Protein AF-A0A926BC29-F1 (afdb_monomer_lite)

Secondary structure (DSSP, 8-state):
--HHHHHHHHHHHHHHHHH-TT--SSB-TT--BHHHHHHHHTS-HHHHHHHHHHHHHHHHHHHHHHHT-TT-

Foldseek 3Di:
DDPVVVVVVVVVVVVVCVVCVPCPDDADPVRDHVVVVVVCVPDDPVVNVVVVVVVVVVVVVVVVCVVPPPVD

Sequence (72 aa):
MTAEEQKAAEEEIIRFQQENPDYWGDQDENGIDITRLRENLSLTPTQRLRKMDAGRNAIHWMRNVRANNPLR

Radius of gyration: 17.79 Å; chains: 1; bounding box: 42×40×27 Å

pLDDT: mean 81.05, std 7.99, range [55.12, 94.06]

Structure (mmCIF, N/CA/C/O backbone):
data_AF-A0A926BC29-F1
#
_entry.id   AF-A0A926BC29-F1
#
loop_
_atom_site.group_PDB
_atom_site.id
_atom_site.type_symbol
_atom_site.label_atom_id
_atom_site.label_alt_id
_atom_site.label_comp_id
_atom_site.label_asym_id
_atom_site.label_entity_id
_atom_site.label_seq_id
_atom_site.pdbx_PDB_ins_code
_atom_site.Cartn_x
_atom_site.Cartn_y
_atom_site.Cartn_z
_atom_site.occupancy
_atom_site.B_iso_or_equiv
_atom_site.auth_seq_id
_atom_site.auth_comp_id
_atom_site.auth_asym_id
_atom_site.auth_atom_id
_atom_site.pdbx_PDB_model_num
ATOM 1 N N . MET A 1 1 ? -4.352 -24.942 9.379 1.00 60.34 1 MET A N 1
ATOM 2 C CA . MET A 1 1 ? -3.510 -24.750 8.193 1.00 60.34 1 MET A CA 1
ATOM 3 C C . MET A 1 1 ? -2.105 -25.190 8.562 1.00 60.34 1 MET A C 1
ATOM 5 O O . MET A 1 1 ? -1.566 -24.664 9.533 1.00 60.34 1 MET A O 1
ATOM 9 N N . THR A 1 2 ? -1.591 -26.229 7.916 1.00 88.12 2 THR A N 1
ATOM 10 C CA . THR A 1 2 ? -0.262 -26.803 8.175 1.00 88.12 2 THR A CA 1
ATOM 11 C C . THR A 1 2 ? 0.817 -26.029 7.406 1.00 88.12 2 THR A C 1
ATOM 13 O O . THR A 1 2 ? 0.516 -25.285 6.473 1.00 88.12 2 THR A O 1
ATOM 16 N N . ALA A 1 3 ? 2.088 -26.182 7.790 1.00 81.00 3 ALA A N 1
ATOM 17 C CA . ALA A 1 3 ? 3.200 -25.521 7.098 1.00 81.00 3 ALA A CA 1
ATOM 18 C C . ALA A 1 3 ? 3.334 -25.968 5.626 1.00 81.00 3 ALA A C 1
ATOM 20 O O . ALA A 1 3 ? 3.757 -25.191 4.775 1.00 81.00 3 ALA A O 1
ATOM 21 N N . GLU A 1 4 ? 2.934 -27.205 5.316 1.00 82.25 4 GLU A N 1
ATOM 22 C CA . GLU A 1 4 ? 2.902 -27.735 3.948 1.00 82.25 4 GLU A CA 1
ATOM 23 C C . GLU A 1 4 ? 1.781 -27.101 3.116 1.00 82.25 4 GLU A C 1
ATOM 25 O O . GLU A 1 4 ? 2.006 -26.738 1.964 1.00 82.25 4 GLU A O 1
ATOM 30 N N . GLU A 1 5 ? 0.606 -26.883 3.714 1.00 79.88 5 GLU A N 1
ATOM 31 C CA . GLU A 1 5 ? -0.511 -26.183 3.067 1.00 79.88 5 GLU A CA 1
ATOM 32 C C . GLU A 1 5 ? -0.170 -24.715 2.766 1.00 79.88 5 GLU A C 1
ATOM 34 O O . GLU A 1 5 ? -0.521 -24.207 1.703 1.00 79.88 5 GLU A O 1
ATOM 39 N N . GLN A 1 6 ? 0.553 -24.035 3.665 1.00 74.69 6 GLN A N 1
ATOM 40 C CA . GLN A 1 6 ? 1.026 -22.666 3.424 1.00 74.69 6 GLN A CA 1
ATOM 41 C C . GLN A 1 6 ? 2.037 -22.600 2.280 1.00 74.69 6 GLN A C 1
ATOM 43 O O . GLN A 1 6 ? 1.907 -21.754 1.398 1.00 74.69 6 GLN A O 1
ATOM 48 N N . LYS A 1 7 ? 3.008 -23.517 2.262 1.00 84.19 7 LYS A N 1
ATOM 49 C CA . LYS A 1 7 ? 4.032 -23.558 1.216 1.00 84.19 7 LYS A CA 1
ATOM 50 C C . LYS A 1 7 ? 3.429 -23.833 -0.166 1.00 84.19 7 LYS A C 1
ATOM 52 O O . LYS A 1 7 ? 3.813 -23.188 -1.136 1.00 84.19 7 LYS A O 1
ATOM 57 N N . ALA A 1 8 ? 2.457 -24.742 -0.252 1.00 87.56 8 ALA A N 1
ATOM 58 C CA . ALA A 1 8 ? 1.756 -25.029 -1.502 1.00 87.56 8 ALA A CA 1
ATOM 59 C C . ALA A 1 8 ? 0.977 -23.808 -2.027 1.00 87.56 8 ALA A C 1
ATOM 61 O O . ALA A 1 8 ? 1.017 -23.521 -3.223 1.00 87.56 8 ALA A O 1
ATOM 62 N N . ALA A 1 9 ? 0.323 -23.055 -1.134 1.00 77.94 9 ALA A N 1
ATOM 63 C CA . ALA A 1 9 ? -0.376 -21.823 -1.498 1.00 77.94 9 ALA A CA 1
ATOM 64 C C . ALA A 1 9 ? 0.589 -20.723 -1.981 1.00 77.94 9 ALA A C 1
ATOM 66 O O . ALA A 1 9 ? 0.300 -20.020 -2.948 1.00 77.94 9 ALA A O 1
ATOM 67 N N . GLU A 1 10 ? 1.755 -20.586 -1.347 1.00 77.81 10 GLU A N 1
ATOM 68 C CA . GLU A 1 10 ? 2.792 -19.641 -1.778 1.00 77.81 10 GLU A CA 1
ATOM 69 C C . GLU A 1 10 ? 3.362 -19.998 -3.160 1.00 77.81 10 GLU A C 1
ATOM 71 O O . GLU A 1 10 ? 3.490 -19.122 -4.017 1.00 77.81 10 GLU A O 1
ATOM 76 N N . GLU A 1 11 ? 3.656 -21.278 -3.412 1.00 86.94 11 GLU A N 1
ATOM 77 C CA . GLU A 1 11 ? 4.147 -21.757 -4.714 1.00 86.94 11 GLU A CA 1
ATOM 78 C C . GLU A 1 11 ? 3.126 -21.523 -5.840 1.00 86.94 11 GLU A C 1
ATOM 80 O O . GLU A 1 11 ? 3.497 -21.169 -6.963 1.00 86.94 11 GLU A O 1
ATOM 85 N N . GLU A 1 12 ? 1.834 -21.670 -5.547 1.00 84.12 12 GLU A N 1
ATOM 86 C CA . GLU A 1 12 ? 0.752 -21.382 -6.488 1.00 84.12 12 GLU A CA 1
ATOM 87 C C . GLU A 1 12 ? 0.645 -19.888 -6.825 1.00 84.12 12 GLU A C 1
ATOM 89 O O . GLU A 1 12 ? 0.537 -19.535 -8.002 1.00 84.12 12 GLU A O 1
ATOM 94 N N . ILE A 1 13 ? 0.756 -19.007 -5.827 1.00 78.75 13 ILE A N 1
ATOM 95 C CA . ILE A 1 13 ? 0.752 -17.550 -6.033 1.00 78.75 13 ILE A CA 1
ATOM 96 C C . ILE A 1 13 ? 1.944 -17.116 -6.892 1.00 78.75 13 ILE A C 1
ATOM 98 O O . ILE A 1 13 ? 1.785 -16.312 -7.813 1.00 78.75 13 ILE A O 1
ATOM 102 N N . ILE A 1 14 ? 3.135 -17.655 -6.616 1.00 81.38 14 ILE A N 1
ATOM 103 C CA . ILE A 1 14 ? 4.351 -17.338 -7.376 1.00 81.38 14 ILE A CA 1
ATOM 104 C C . ILE A 1 14 ? 4.198 -17.774 -8.835 1.00 81.38 14 ILE A C 1
ATOM 106 O O . ILE A 1 14 ? 4.499 -16.994 -9.739 1.00 81.38 14 ILE A O 1
ATOM 110 N N . ARG A 1 15 ? 3.701 -18.994 -9.076 1.00 85.38 15 ARG A N 1
ATOM 111 C CA . ARG A 1 15 ? 3.450 -19.498 -10.433 1.00 85.38 15 ARG A CA 1
ATOM 112 C C . ARG A 1 15 ? 2.470 -18.597 -11.182 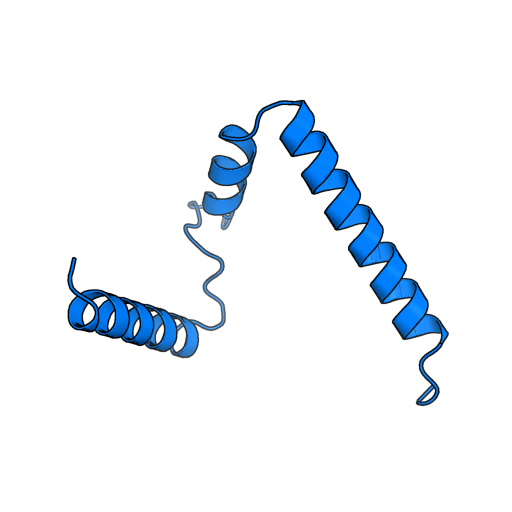1.00 85.38 15 ARG A C 1
ATOM 114 O O . ARG A 1 15 ? 2.755 -18.176 -12.299 1.00 85.38 15 ARG A O 1
ATOM 121 N N . PHE A 1 16 ? 1.364 -18.234 -10.538 1.00 79.62 16 PHE A N 1
ATOM 122 C CA . PHE A 1 16 ? 0.364 -17.346 -11.120 1.00 79.62 16 PHE A CA 1
ATOM 123 C C . PHE A 1 16 ? 0.946 -15.972 -11.503 1.00 79.62 16 PHE A C 1
ATOM 125 O O . PHE A 1 16 ? 0.657 -15.470 -12.588 1.00 79.62 16 PHE A O 1
ATOM 132 N N . GLN A 1 17 ? 1.810 -15.386 -10.667 1.00 73.38 17 GLN A N 1
ATOM 133 C CA . GLN A 1 17 ? 2.482 -14.113 -10.967 1.00 73.38 17 GLN A CA 1
ATOM 134 C C . GLN A 1 17 ? 3.491 -14.214 -12.120 1.00 73.38 17 GLN A C 1
ATOM 136 O O . GLN A 1 17 ? 3.640 -13.264 -12.884 1.00 73.38 17 GLN A O 1
ATOM 141 N N . GLN A 1 18 ? 4.184 -15.347 -12.262 1.00 77.25 18 GLN A N 1
ATOM 142 C CA . GLN A 1 18 ? 5.105 -15.575 -13.381 1.00 77.25 18 GLN A CA 1
ATOM 143 C C . GLN A 1 18 ? 4.368 -15.720 -14.716 1.00 77.25 18 GLN A C 1
ATOM 145 O O . GLN A 1 18 ? 4.847 -15.232 -15.738 1.00 77.25 18 GLN A O 1
ATOM 150 N N . GLU A 1 19 ? 3.209 -16.379 -14.705 1.00 82.62 19 GLU A N 1
ATOM 151 C CA . GLU A 1 19 ? 2.368 -16.580 -15.890 1.00 82.62 19 GLU A CA 1
ATOM 152 C C . GLU A 1 19 ? 1.587 -15.318 -16.276 1.00 82.62 19 GLU A C 1
ATOM 154 O O . GLU A 1 19 ? 1.255 -15.132 -17.446 1.00 82.62 19 GLU A O 1
ATOM 159 N N . ASN A 1 20 ? 1.334 -14.428 -15.313 1.00 76.56 20 ASN A N 1
ATOM 160 C CA . ASN A 1 20 ? 0.568 -13.203 -15.513 1.00 76.56 20 ASN A CA 1
ATOM 161 C C . ASN A 1 20 ? 1.367 -11.977 -15.028 1.00 76.56 20 ASN A C 1
ATOM 163 O O . ASN A 1 20 ? 1.006 -11.359 -14.024 1.00 76.56 20 ASN A O 1
ATOM 167 N N . PRO A 1 21 ? 2.451 -11.598 -15.731 1.00 71.69 21 PRO A N 1
ATOM 168 C CA . PRO A 1 21 ? 3.330 -10.500 -15.316 1.00 71.69 21 PRO A CA 1
ATOM 169 C C . PRO A 1 21 ? 2.630 -9.133 -15.300 1.00 71.69 21 PRO A C 1
ATOM 171 O O . PRO A 1 21 ? 3.048 -8.238 -14.569 1.00 71.69 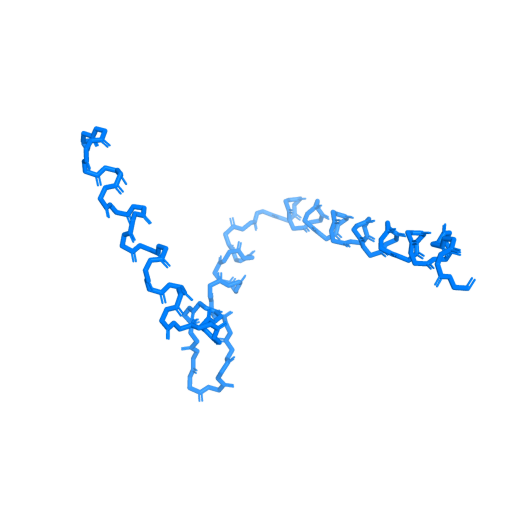21 PRO A O 1
ATOM 174 N N . ASP A 1 22 ? 1.546 -8.993 -16.065 1.00 70.75 22 ASP A N 1
ATOM 175 C CA . ASP A 1 22 ? 0.713 -7.789 -16.116 1.00 70.75 22 ASP A CA 1
ATOM 176 C C . ASP A 1 22 ? -0.515 -7.875 -15.192 1.00 70.75 22 ASP A C 1
ATOM 178 O O . ASP A 1 22 ? -1.402 -7.022 -15.250 1.00 70.75 22 ASP A O 1
ATOM 182 N N . TYR A 1 23 ? -0.609 -8.902 -14.341 1.00 68.62 23 TYR A N 1
ATOM 183 C CA . TYR A 1 23 ? -1.703 -9.021 -13.383 1.00 68.62 23 TYR A CA 1
ATOM 184 C C . TYR A 1 23 ? -1.470 -8.109 -12.181 1.00 68.62 23 TYR A C 1
ATOM 186 O O . TYR A 1 23 ? -0.694 -8.406 -11.271 1.00 68.62 23 TYR A O 1
ATOM 194 N N . TRP A 1 24 ? -2.198 -6.997 -12.155 1.00 65.06 24 TRP A N 1
ATOM 195 C CA . TRP A 1 24 ? -2.118 -5.982 -11.106 1.00 65.06 24 TRP A CA 1
ATOM 196 C C . TRP A 1 24 ? -3.235 -6.111 -10.057 1.00 65.06 24 TRP A C 1
ATOM 198 O O . TRP A 1 24 ? -3.734 -5.102 -9.573 1.00 65.06 24 TRP A O 1
ATOM 208 N N . GLY A 1 25 ? -3.623 -7.336 -9.684 1.00 69.75 25 GLY A N 1
ATOM 209 C CA . GLY A 1 25 ? -4.676 -7.596 -8.689 1.00 69.75 25 GLY A CA 1
ATOM 210 C C . GLY A 1 25 ? -6.078 -7.750 -9.289 1.00 69.75 25 GLY A C 1
ATOM 211 O O . GLY A 1 25 ? -6.230 -7.870 -10.502 1.00 69.75 25 GLY A O 1
ATOM 212 N N . ASP A 1 26 ? -7.105 -7.756 -8.428 1.00 77.62 26 ASP A N 1
ATOM 213 C CA . ASP A 1 26 ? -8.511 -7.775 -8.859 1.00 77.62 26 ASP A CA 1
ATOM 214 C C . ASP A 1 26 ? -8.822 -6.465 -9.589 1.00 77.62 26 ASP A C 1
ATOM 216 O O . ASP A 1 26 ? -8.939 -5.417 -8.947 1.00 77.62 26 ASP A O 1
ATOM 220 N N . GLN A 1 27 ? -8.967 -6.514 -10.910 1.00 80.12 27 GLN A N 1
ATOM 221 C CA . GLN A 1 27 ? -9.346 -5.352 -11.711 1.00 80.12 27 GLN A CA 1
ATOM 222 C C . GLN A 1 27 ? -10.846 -5.341 -12.016 1.00 80.12 27 GLN A C 1
ATOM 224 O O . GLN A 1 27 ? -11.458 -6.394 -12.203 1.00 80.12 27 GLN A O 1
ATOM 229 N N . ASP A 1 28 ? -11.448 -4.151 -12.054 1.00 80.94 28 ASP A N 1
ATOM 230 C CA . ASP A 1 28 ? -12.807 -3.978 -12.572 1.00 80.94 28 ASP A CA 1
ATOM 231 C C . ASP A 1 28 ? -12.833 -3.940 -14.112 1.00 80.94 28 ASP A C 1
ATOM 233 O O . ASP A 1 28 ? -11.807 -4.045 -14.785 1.00 80.94 28 ASP A O 1
ATOM 237 N N . GLU A 1 29 ? -14.026 -3.765 -14.684 1.00 80.38 29 GLU A N 1
ATOM 238 C CA . GLU A 1 29 ? -14.239 -3.655 -16.135 1.00 80.38 29 GLU A CA 1
ATOM 239 C C . GLU A 1 29 ? -13.500 -2.477 -16.797 1.00 80.38 29 GLU A C 1
ATOM 241 O O . GLU A 1 29 ? -13.320 -2.467 -18.014 1.00 80.38 29 GLU A O 1
ATOM 246 N N . ASN A 1 30 ? -13.040 -1.504 -16.005 1.00 81.56 30 ASN A N 1
ATOM 247 C CA . ASN A 1 30 ? -12.284 -0.339 -16.455 1.00 81.56 30 ASN A CA 1
ATOM 248 C C . ASN A 1 30 ? -10.771 -0.491 -16.208 1.00 81.56 30 ASN A C 1
ATOM 250 O O . ASN A 1 30 ? -10.016 0.452 -16.454 1.00 81.56 30 ASN A O 1
ATOM 254 N N . GLY A 1 31 ? -10.317 -1.650 -15.714 1.00 75.81 31 GLY A N 1
ATOM 255 C CA . GLY A 1 31 ? -8.914 -1.904 -15.381 1.00 75.81 31 GLY A CA 1
ATOM 256 C C . GLY A 1 31 ? -8.456 -1.244 -14.075 1.00 75.81 31 GLY A C 1
ATOM 257 O O . GLY A 1 31 ? -7.256 -1.062 -13.861 1.00 75.81 31 GLY A O 1
ATOM 258 N N . ILE A 1 32 ? -9.382 -0.841 -13.200 1.00 77.75 32 ILE A N 1
ATOM 259 C CA . ILE A 1 32 ? -9.054 -0.257 -11.896 1.00 77.75 32 ILE A CA 1
ATOM 260 C C . ILE A 1 32 ? -8.788 -1.386 -10.902 1.00 77.75 32 ILE A C 1
ATOM 262 O O . ILE A 1 32 ? -9.663 -2.209 -10.650 1.00 77.75 32 ILE A O 1
ATOM 266 N N . ASP A 1 33 ? -7.602 -1.390 -10.285 1.00 81.88 33 ASP A N 1
ATOM 267 C CA . ASP A 1 33 ? -7.252 -2.328 -9.211 1.00 81.88 33 ASP A CA 1
ATOM 268 C C . ASP A 1 33 ? -8.092 -2.054 -7.948 1.00 81.88 33 ASP A C 1
ATOM 270 O O . ASP A 1 33 ? -7.842 -1.139 -7.148 1.00 81.88 33 ASP A O 1
ATOM 274 N N . ILE A 1 34 ? -9.109 -2.889 -7.761 1.00 82.0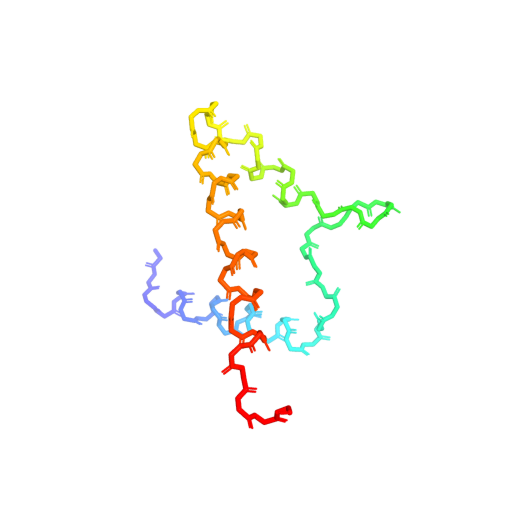6 34 ILE A N 1
ATOM 275 C CA . ILE A 1 34 ? -10.067 -2.829 -6.661 1.00 82.06 34 ILE A CA 1
ATOM 276 C C . ILE A 1 34 ? -9.408 -3.278 -5.349 1.00 82.06 34 ILE A C 1
ATOM 278 O O . ILE A 1 34 ? -9.842 -2.877 -4.265 1.00 82.06 34 ILE A O 1
ATOM 282 N N . THR A 1 35 ? -8.328 -4.062 -5.411 1.00 81.81 35 THR A N 1
ATOM 283 C CA . THR A 1 35 ? -7.568 -4.521 -4.238 1.00 81.81 35 THR A CA 1
ATOM 284 C C . THR A 1 35 ? -7.062 -3.326 -3.442 1.00 81.81 35 THR A C 1
ATOM 286 O O . THR A 1 35 ? -7.249 -3.248 -2.226 1.00 81.81 35 THR A O 1
ATOM 289 N N . ARG A 1 36 ? -6.502 -2.328 -4.134 1.00 74.31 36 ARG A N 1
ATOM 290 C CA . ARG A 1 36 ? -5.998 -1.088 -3.525 1.00 74.31 36 ARG A CA 1
ATOM 291 C C . ARG A 1 36 ? -7.108 -0.217 -2.958 1.00 74.31 36 ARG A C 1
ATOM 293 O O . ARG A 1 36 ? -6.920 0.414 -1.915 1.00 74.31 36 ARG A O 1
ATOM 300 N N . LEU A 1 37 ? -8.267 -0.190 -3.614 1.00 78.62 37 LEU A N 1
ATOM 301 C CA . LEU A 1 37 ? -9.441 0.526 -3.113 1.00 78.62 37 LEU A CA 1
ATOM 302 C C . LEU A 1 37 ? -9.948 -0.102 -1.812 1.00 78.62 37 LEU A C 1
ATOM 304 O O . LEU A 1 37 ? -10.117 0.607 -0.819 1.00 78.62 37 LEU A O 1
ATOM 308 N N . ARG A 1 38 ? -10.111 -1.429 -1.784 1.00 82.50 38 ARG A N 1
ATOM 309 C CA . ARG A 1 38 ? -10.503 -2.184 -0.584 1.00 82.50 38 ARG A CA 1
ATOM 310 C C . ARG A 1 38 ? -9.500 -1.989 0.549 1.00 82.50 38 ARG A C 1
ATOM 312 O O . ARG A 1 38 ? -9.901 -1.694 1.673 1.00 82.50 38 ARG A O 1
ATOM 319 N N . GLU A 1 39 ? -8.207 -2.083 0.240 1.00 83.44 39 GLU A N 1
ATOM 320 C CA . GLU A 1 39 ? -7.129 -1.856 1.202 1.00 83.44 39 GLU A CA 1
ATOM 321 C C . GLU A 1 39 ? -7.214 -0.449 1.807 1.00 83.44 39 GLU A C 1
ATOM 323 O O . GLU A 1 39 ? -7.071 -0.292 3.008 1.00 83.44 39 GLU A O 1
ATOM 328 N N . ASN A 1 40 ? -7.488 0.591 1.016 1.00 81.31 40 ASN A N 1
ATOM 329 C CA . ASN A 1 40 ? -7.604 1.954 1.542 1.00 81.31 40 ASN A CA 1
ATOM 330 C C . ASN A 1 40 ? -8.897 2.187 2.339 1.00 81.31 40 ASN A C 1
ATOM 332 O O . ASN A 1 40 ? -8.896 2.965 3.302 1.00 81.31 40 ASN A O 1
ATOM 336 N N . LEU A 1 41 ? -9.995 1.526 1.962 1.00 84.50 41 LEU A N 1
ATOM 337 C CA . LEU A 1 41 ? -11.273 1.616 2.668 1.00 84.50 41 LEU A CA 1
ATOM 338 C C . LEU A 1 41 ? -11.219 0.975 4.059 1.00 84.50 41 LEU A C 1
ATOM 340 O O . LEU A 1 41 ? -11.860 1.501 4.966 1.00 84.50 41 LEU A O 1
ATOM 344 N N . SER A 1 42 ? -10.416 -0.075 4.256 1.00 89.38 42 SER A N 1
ATOM 345 C CA . SER A 1 42 ? -10.248 -0.736 5.560 1.00 89.38 42 SER A CA 1
ATOM 346 C C . SER A 1 42 ? -9.368 0.039 6.553 1.00 89.38 42 SER A C 1
ATOM 348 O O . SER A 1 42 ? -9.349 -0.281 7.741 1.00 89.38 42 SER A O 1
ATOM 350 N N . LEU A 1 43 ? -8.659 1.078 6.101 1.00 90.19 43 LEU A N 1
ATOM 351 C CA . LEU A 1 43 ? -7.802 1.896 6.959 1.00 90.19 43 LEU A CA 1
ATOM 352 C C . LEU A 1 43 ? -8.592 2.971 7.709 1.00 90.19 43 LEU A C 1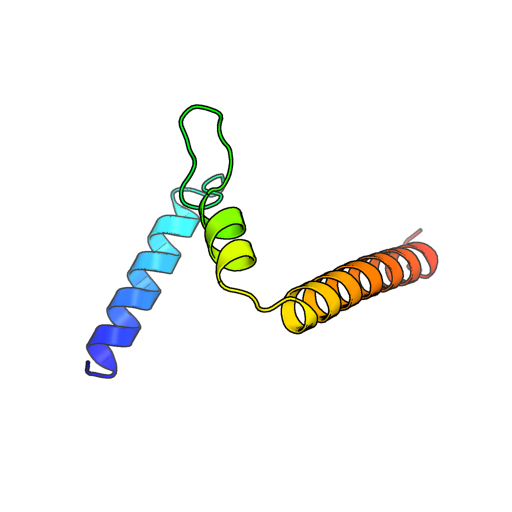
ATOM 354 O O . LEU A 1 43 ? -9.397 3.707 7.132 1.00 90.19 43 LEU A O 1
ATOM 358 N N . THR A 1 44 ? -8.247 3.149 8.984 1.00 94.06 44 THR A N 1
ATOM 359 C CA . THR A 1 44 ? -8.650 4.319 9.777 1.00 94.06 44 THR A CA 1
ATOM 360 C C . THR A 1 44 ? -8.035 5.610 9.215 1.00 94.06 44 THR A C 1
ATOM 362 O O . THR A 1 44 ? -6.997 5.560 8.541 1.00 94.06 44 THR A O 1
ATOM 365 N N . PRO A 1 45 ? -8.595 6.796 9.531 1.00 90.75 45 PRO A N 1
ATOM 366 C CA . PRO A 1 45 ? -8.041 8.072 9.071 1.00 90.75 45 PRO A CA 1
ATOM 367 C C . PRO A 1 45 ? -6.540 8.239 9.361 1.00 90.75 45 PRO A C 1
ATOM 369 O O . PRO A 1 45 ? -5.776 8.632 8.482 1.00 90.75 45 PRO A O 1
ATOM 372 N N . THR A 1 46 ? -6.077 7.862 10.556 1.00 94.06 46 THR A N 1
ATOM 373 C CA . THR A 1 46 ? -4.657 7.964 10.930 1.00 94.06 46 THR A CA 1
ATOM 374 C C . THR A 1 46 ? -3.773 6.991 10.152 1.00 94.06 46 THR A C 1
ATOM 376 O O . THR A 1 46 ? -2.656 7.338 9.773 1.00 94.06 46 THR A O 1
ATOM 379 N N . GLN A 1 47 ? -4.254 5.776 9.883 1.00 89.56 47 GLN A N 1
ATOM 380 C CA . GLN A 1 47 ? -3.509 4.810 9.074 1.00 89.56 47 GLN A CA 1
ATOM 381 C C . GLN A 1 47 ? -3.382 5.271 7.619 1.00 89.56 47 GLN A C 1
ATOM 383 O O . GLN A 1 47 ? -2.316 5.098 7.030 1.00 89.56 47 GLN A O 1
ATOM 388 N N . ARG A 1 48 ? -4.413 5.922 7.059 1.00 87.06 48 ARG A N 1
ATOM 389 C CA . ARG A 1 48 ? -4.328 6.536 5.723 1.00 87.06 48 ARG A CA 1
ATOM 390 C C . ARG A 1 48 ? -3.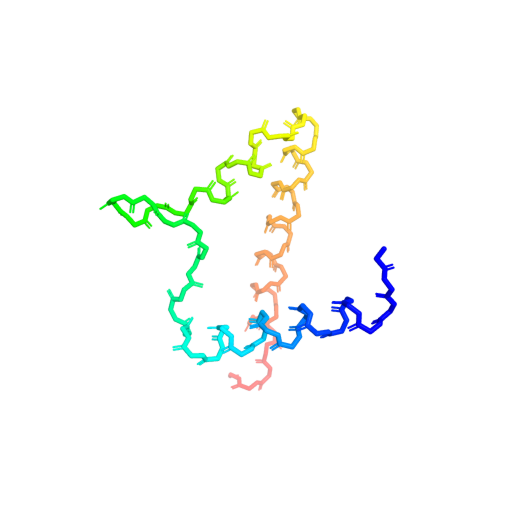250 7.615 5.668 1.00 87.06 48 ARG A C 1
ATOM 392 O O . ARG A 1 48 ? -2.444 7.605 4.742 1.00 87.06 48 ARG A O 1
ATOM 399 N N . LEU A 1 49 ? -3.184 8.487 6.678 1.00 89.56 49 LEU A N 1
ATOM 400 C CA . LEU A 1 49 ? -2.139 9.514 6.768 1.00 89.56 49 LEU A CA 1
ATOM 401 C C . LEU A 1 49 ? -0.738 8.891 6.825 1.00 89.56 49 LEU A C 1
ATOM 403 O O . LEU A 1 49 ? 0.129 9.263 6.041 1.00 89.56 49 LEU A O 1
ATOM 407 N N . ARG A 1 50 ? -0.539 7.868 7.666 1.00 91.31 50 ARG A N 1
ATOM 408 C CA . ARG A 1 50 ? 0.746 7.151 7.749 1.00 91.31 50 ARG A CA 1
ATOM 409 C C . ARG A 1 50 ? 1.137 6.489 6.427 1.00 91.31 50 ARG A C 1
ATOM 411 O O . ARG A 1 50 ? 2.298 6.557 6.034 1.00 91.31 50 ARG A O 1
ATOM 418 N N . LYS A 1 51 ? 0.179 5.866 5.732 1.00 89.25 51 LYS A N 1
ATOM 419 C CA . LYS A 1 51 ? 0.408 5.250 4.416 1.00 89.25 51 LYS A CA 1
ATOM 420 C C . LYS A 1 51 ? 0.805 6.300 3.373 1.00 89.25 51 LYS A C 1
ATOM 422 O O . LYS A 1 51 ? 1.723 6.062 2.591 1.00 89.25 51 LYS A O 1
ATOM 427 N N . MET A 1 52 ? 0.170 7.472 3.396 1.00 88.56 52 MET A N 1
ATOM 428 C CA . MET A 1 52 ? 0.512 8.590 2.513 1.00 88.56 52 MET A CA 1
ATOM 429 C C . MET A 1 52 ? 1.920 9.133 2.793 1.00 88.56 52 MET A C 1
ATOM 431 O O . MET A 1 52 ? 2.695 9.326 1.856 1.00 88.56 52 MET A O 1
ATOM 435 N N . ASP A 1 53 ? 2.282 9.320 4.063 1.00 92.19 53 ASP A N 1
ATOM 436 C CA . ASP A 1 53 ? 3.622 9.771 4.453 1.00 92.19 53 ASP A CA 1
ATOM 437 C C . ASP A 1 53 ? 4.706 8.768 4.041 1.00 92.19 53 ASP A C 1
ATOM 439 O O . ASP A 1 53 ? 5.750 9.162 3.516 1.00 92.19 53 ASP A O 1
ATOM 443 N N . ALA A 1 54 ? 4.447 7.466 4.200 1.00 88.75 54 ALA A N 1
ATOM 444 C CA . ALA A 1 54 ? 5.347 6.417 3.730 1.00 88.75 54 ALA A CA 1
ATOM 445 C C . ALA A 1 54 ? 5.559 6.489 2.207 1.00 88.75 54 ALA A C 1
ATOM 447 O O . ALA A 1 54 ? 6.700 6.455 1.742 1.00 88.75 54 ALA A O 1
ATOM 448 N N . GLY A 1 55 ? 4.482 6.671 1.433 1.00 89.38 55 GLY A N 1
ATOM 449 C CA . GLY A 1 55 ? 4.561 6.853 -0.019 1.00 89.38 55 GLY A CA 1
ATOM 450 C C . GLY A 1 55 ? 5.356 8.101 -0.418 1.00 89.38 55 GLY A C 1
ATOM 451 O O . GLY A 1 55 ? 6.243 8.033 -1.270 1.00 89.38 55 GLY A O 1
ATOM 452 N N . ARG A 1 56 ? 5.110 9.234 0.251 1.00 91.88 56 ARG A N 1
ATOM 453 C CA . ARG A 1 56 ? 5.864 10.481 0.045 1.00 91.88 56 ARG A CA 1
ATOM 454 C C . ARG A 1 56 ? 7.359 10.284 0.310 1.00 91.88 56 ARG A C 1
ATOM 456 O O . ARG A 1 56 ? 8.186 10.725 -0.488 1.00 91.88 56 ARG A O 1
ATOM 463 N N . ASN A 1 57 ? 7.711 9.624 1.410 1.00 90.06 57 ASN A N 1
ATOM 464 C CA . ASN A 1 57 ? 9.104 9.373 1.781 1.00 90.06 57 ASN A CA 1
ATOM 465 C C . ASN A 1 57 ? 9.807 8.448 0.780 1.00 90.06 57 ASN A C 1
ATOM 467 O O . ASN A 1 57 ? 10.957 8.706 0.426 1.00 90.06 57 ASN A O 1
ATOM 471 N N . ALA A 1 58 ? 9.111 7.430 0.264 1.00 86.06 58 ALA A N 1
ATOM 472 C CA . ALA A 1 58 ? 9.643 6.552 -0.776 1.00 86.06 58 ALA A CA 1
ATOM 473 C C . ALA A 1 58 ? 9.989 7.324 -2.063 1.00 86.06 58 ALA A C 1
ATOM 475 O O . ALA A 1 58 ? 11.054 7.113 -2.641 1.00 86.06 58 ALA A O 1
ATOM 476 N N . ILE A 1 59 ? 9.144 8.274 -2.482 1.00 88.12 59 ILE A N 1
ATOM 477 C CA . ILE A 1 59 ? 9.409 9.124 -3.656 1.00 88.12 59 ILE A CA 1
ATOM 478 C C . ILE A 1 59 ? 10.645 10.008 -3.435 1.00 88.12 59 ILE A C 1
ATOM 480 O O . ILE A 1 59 ? 11.505 10.101 -4.315 1.00 88.12 59 ILE A O 1
ATOM 484 N N . HIS A 1 60 ? 10.766 10.639 -2.261 1.00 86.31 60 HIS A N 1
ATOM 485 C CA . HIS A 1 60 ? 11.954 11.437 -1.919 1.00 86.31 60 HIS A CA 1
ATOM 486 C C . HIS A 1 60 ? 13.225 10.594 -1.918 1.00 86.31 60 HIS A C 1
ATOM 488 O O . HIS A 1 60 ? 14.250 11.024 -2.446 1.00 86.31 60 HIS A O 1
ATOM 494 N N . TRP A 1 61 ? 13.150 9.378 -1.379 1.00 86.69 61 TRP A N 1
ATOM 495 C CA . TRP A 1 61 ? 14.262 8.437 -1.402 1.00 86.69 61 TRP A CA 1
ATOM 496 C C . TRP A 1 61 ? 14.674 8.087 -2.837 1.00 86.69 61 TRP A C 1
ATOM 498 O O . TRP A 1 61 ? 15.840 8.262 -3.184 1.00 86.69 61 TRP A O 1
ATOM 508 N N . MET A 1 62 ? 13.730 7.703 -3.705 1.00 82.00 62 MET A N 1
ATOM 509 C CA . MET A 1 62 ? 14.024 7.391 -5.112 1.00 82.00 62 MET A CA 1
ATOM 510 C C . MET A 1 62 ? 14.654 8.577 -5.849 1.00 82.00 62 MET A C 1
ATOM 512 O O . MET A 1 62 ? 15.600 8.403 -6.619 1.00 82.00 62 MET A O 1
ATOM 516 N N . ARG A 1 63 ? 14.165 9.798 -5.597 1.00 83.88 63 ARG A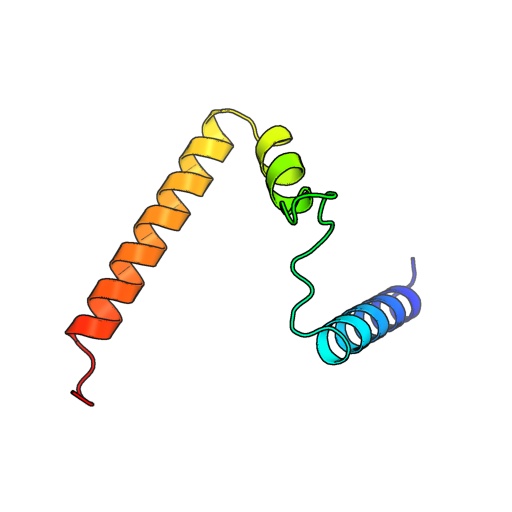 N 1
ATOM 517 C CA . ARG A 1 63 ? 14.748 11.023 -6.159 1.00 83.88 63 ARG A CA 1
ATOM 518 C C . ARG A 1 63 ? 16.202 11.200 -5.723 1.00 83.88 63 ARG A C 1
ATOM 520 O O . ARG A 1 63 ? 17.043 11.497 -6.567 1.00 83.88 63 ARG A O 1
ATOM 527 N N . ASN A 1 64 ? 16.496 11.008 -4.439 1.00 83.06 64 ASN A N 1
ATOM 528 C CA . ASN A 1 64 ? 17.848 11.154 -3.902 1.00 83.06 64 ASN A CA 1
ATOM 529 C C . ASN A 1 64 ? 18.793 10.067 -4.425 1.00 83.06 64 ASN A C 1
ATOM 531 O O . ASN A 1 64 ? 19.919 10.379 -4.802 1.00 83.06 64 ASN A O 1
ATOM 535 N N . VAL A 1 65 ? 18.329 8.816 -4.522 1.00 82.31 65 VAL A N 1
ATOM 536 C CA . VAL A 1 65 ? 19.104 7.723 -5.132 1.00 82.31 65 VAL A CA 1
ATOM 537 C C . VAL A 1 65 ? 19.415 8.036 -6.593 1.00 82.31 65 VAL A C 1
ATOM 539 O O . VAL A 1 65 ? 20.553 7.885 -7.018 1.00 82.31 65 VAL A O 1
ATOM 542 N N . ARG A 1 66 ? 18.437 8.532 -7.362 1.00 74.06 66 ARG A N 1
ATOM 543 C CA . ARG A 1 66 ? 18.646 8.901 -8.769 1.00 74.06 66 ARG A CA 1
ATOM 544 C C . ARG A 1 66 ? 19.603 10.083 -8.936 1.00 74.06 66 ARG A C 1
ATOM 546 O O . ARG A 1 66 ? 20.383 10.082 -9.882 1.00 74.06 66 ARG A O 1
ATOM 553 N N . ALA A 1 67 ? 19.520 11.084 -8.062 1.00 76.38 67 ALA A N 1
ATOM 554 C CA . ALA A 1 67 ? 20.378 12.268 -8.108 1.00 76.38 67 ALA A CA 1
ATOM 555 C C . ALA A 1 67 ? 21.835 11.961 -7.729 1.00 76.38 67 ALA A C 1
ATOM 557 O O . ALA A 1 67 ? 22.742 12.560 -8.291 1.00 76.38 67 ALA A O 1
ATOM 558 N N . ASN A 1 68 ? 22.047 11.009 -6.818 1.00 70.19 68 ASN A N 1
ATOM 559 C CA . ASN A 1 68 ? 23.368 10.624 -6.322 1.00 70.19 68 ASN A CA 1
ATOM 560 C C . ASN A 1 68 ? 23.900 9.337 -6.971 1.00 70.19 68 ASN A C 1
ATOM 562 O O . ASN A 1 68 ? 24.824 8.728 -6.438 1.00 70.19 68 ASN A O 1
ATOM 566 N N . ASN A 1 69 ? 23.307 8.886 -8.081 1.00 73.75 69 ASN A N 1
ATOM 567 C CA . ASN A 1 69 ? 23.762 7.686 -8.771 1.00 73.75 69 ASN A CA 1
ATOM 568 C C . ASN A 1 69 ? 25.052 8.003 -9.555 1.00 73.75 69 ASN A C 1
ATOM 570 O O . ASN A 1 69 ? 24.973 8.754 -10.526 1.00 73.75 69 ASN A O 1
ATOM 574 N N . PRO A 1 70 ? 26.214 7.429 -9.186 1.00 63.94 70 PRO A N 1
ATOM 575 C CA . PRO A 1 70 ? 27.502 7.729 -9.820 1.00 63.94 70 PRO A CA 1
ATOM 576 C C . PRO A 1 70 ? 27.640 7.159 -11.241 1.00 63.94 70 PRO A C 1
ATOM 578 O O . PRO A 1 70 ? 28.649 7.387 -11.896 1.00 63.94 70 PRO A O 1
ATOM 581 N N . LEU A 1 71 ? 26.649 6.399 -11.718 1.00 67.81 71 LEU A N 1
ATOM 582 C CA . LEU A 1 71 ? 26.600 5.838 -13.072 1.00 67.81 71 LEU A CA 1
ATOM 583 C C . LEU A 1 71 ? 25.958 6.797 -14.097 1.00 67.81 71 LEU A C 1
ATOM 585 O O . LEU A 1 71 ? 25.505 6.349 -15.152 1.00 67.81 71 LEU A O 1
ATOM 589 N N . ARG A 1 72 ? 25.862 8.093 -13.776 1.00 55.12 72 ARG A N 1
ATOM 590 C CA . ARG A 1 72 ? 25.299 9.140 -14.634 1.00 55.12 72 ARG A CA 1
ATOM 591 C C . ARG A 1 72 ? 26.283 10.270 -14.879 1.00 55.12 72 ARG A C 1
ATOM 593 O O . ARG A 1 72 ? 27.027 10.605 -13.934 1.00 55.12 72 ARG A O 1
#